Protein AF-A0A6G8MR99-F1 (afdb_monomer)

Mean predicted aligned error: 4.14 Å

Sequence (125 aa):
FADIGDIVRGRDLFRGNDKEKEQRKQLENKLKEIFANIYKDVTKKGAQNYYKGDKKNNYSKLREDWWYANRETVWKAITCHAGQSAQYFRHTCGTGKDRTETKNNCQCANTDVPTYFDYVPQFLR

pLDDT: mean 93.02, std 4.24, range [83.12, 98.38]

Structure (mmCIF, N/CA/C/O backbone):
data_AF-A0A6G8MR99-F1
#
_entry.id   AF-A0A6G8MR99-F1
#
loop_
_atom_site.group_PDB
_atom_site.id
_atom_site.type_symbol
_atom_site.label_atom_id
_atom_site.label_alt_id
_atom_site.label_comp_id
_atom_site.label_asym_id
_atom_site.label_entity_id
_atom_site.label_seq_id
_atom_site.pdbx_PDB_ins_code
_atom_site.Cartn_x
_atom_site.Cartn_y
_atom_site.Cartn_z
_atom_site.occupancy
_atom_site.B_iso_or_equiv
_atom_site.auth_seq_id
_atom_site.auth_comp_id
_atom_site.auth_asym_id
_atom_site.auth_atom_id
_atom_site.pdbx_PDB_model_num
ATOM 1 N N . PHE A 1 1 ? 8.413 3.088 -3.692 1.00 95.19 1 PHE A N 1
ATOM 2 C CA . PHE A 1 1 ? 7.189 2.256 -3.773 1.00 95.19 1 PHE A CA 1
ATOM 3 C C . PHE A 1 1 ? 7.014 1.396 -2.527 1.00 95.19 1 PHE A C 1
ATOM 5 O O . PHE A 1 1 ? 6.057 1.634 -1.808 1.00 95.19 1 PHE A O 1
ATOM 12 N N . ALA A 1 2 ? 7.936 0.471 -2.226 1.00 96.94 2 ALA A N 1
ATOM 13 C CA . ALA A 1 2 ? 7.820 -0.409 -1.057 1.00 96.94 2 ALA A CA 1
ATOM 14 C C . ALA A 1 2 ? 7.734 0.348 0.283 1.00 96.94 2 ALA A C 1
ATOM 16 O O . ALA A 1 2 ? 6.839 0.059 1.069 1.00 96.94 2 ALA A O 1
ATOM 17 N N . ASP A 1 3 ? 8.569 1.373 0.501 1.00 96.94 3 ASP A N 1
ATOM 18 C CA . ASP A 1 3 ? 8.505 2.183 1.733 1.00 96.94 3 ASP A CA 1
ATOM 19 C C . ASP A 1 3 ? 7.193 2.967 1.862 1.00 96.94 3 ASP A C 1
ATOM 21 O O . ASP A 1 3 ? 6.616 3.032 2.940 1.00 96.94 3 ASP A O 1
ATOM 25 N N . ILE A 1 4 ? 6.655 3.491 0.752 1.00 97.25 4 ILE A N 1
ATOM 26 C CA . ILE A 1 4 ? 5.320 4.117 0.741 1.00 97.25 4 ILE A CA 1
ATOM 27 C C . ILE A 1 4 ? 4.261 3.089 1.158 1.00 97.25 4 ILE A C 1
ATOM 29 O O . ILE A 1 4 ? 3.392 3.400 1.970 1.00 97.25 4 ILE A O 1
ATOM 33 N N . GLY A 1 5 ? 4.357 1.858 0.647 1.00 97.31 5 GLY A N 1
ATOM 34 C CA . GLY A 1 5 ? 3.484 0.759 1.050 1.00 97.31 5 GLY A CA 1
ATOM 35 C C . GLY A 1 5 ? 3.588 0.439 2.538 1.00 97.31 5 GLY A C 1
ATOM 36 O O . GLY A 1 5 ? 2.573 0.208 3.190 1.00 97.31 5 GLY A O 1
ATOM 37 N N . ASP A 1 6 ? 4.787 0.466 3.112 1.00 97.62 6 ASP A N 1
ATOM 38 C CA . ASP A 1 6 ? 4.973 0.267 4.550 1.00 97.62 6 ASP A CA 1
ATOM 39 C C . ASP A 1 6 ? 4.444 1.421 5.393 1.00 97.62 6 ASP A C 1
ATOM 41 O O . ASP A 1 6 ? 3.821 1.163 6.419 1.00 97.62 6 ASP A O 1
ATOM 45 N N . ILE A 1 7 ? 4.597 2.670 4.954 1.00 96.81 7 ILE A N 1
ATOM 46 C CA . ILE A 1 7 ? 4.002 3.832 5.627 1.00 96.81 7 ILE A CA 1
ATOM 47 C C . ILE A 1 7 ? 2.473 3.710 5.630 1.00 96.81 7 ILE A C 1
ATOM 49 O O . ILE A 1 7 ? 1.845 3.774 6.685 1.00 96.81 7 ILE A O 1
ATOM 53 N N . VAL A 1 8 ? 1.858 3.449 4.471 1.00 97.44 8 VAL A N 1
ATOM 54 C CA . VAL A 1 8 ? 0.397 3.282 4.355 1.00 97.44 8 VAL A CA 1
ATOM 55 C C . VAL A 1 8 ? -0.103 2.138 5.243 1.00 97.44 8 VAL A C 1
ATOM 57 O O . VAL A 1 8 ? -1.124 2.279 5.919 1.00 97.44 8 VAL A O 1
ATOM 60 N N . ARG A 1 9 ? 0.637 1.023 5.298 1.00 96.75 9 ARG A N 1
ATOM 61 C CA . ARG A 1 9 ? 0.297 -0.158 6.109 1.00 96.75 9 ARG A CA 1
ATOM 62 C C . ARG A 1 9 ? 0.683 -0.041 7.584 1.00 96.75 9 ARG A C 1
ATOM 64 O O . ARG A 1 9 ? 0.323 -0.917 8.364 1.00 96.75 9 ARG A O 1
ATOM 71 N N . GLY A 1 10 ? 1.371 1.025 7.992 1.00 94.81 10 GLY A N 1
ATOM 72 C CA . GLY A 1 10 ? 1.876 1.192 9.359 1.00 94.81 10 GLY A CA 1
ATOM 73 C C . GLY A 1 10 ? 2.987 0.200 9.739 1.00 94.81 10 GLY A C 1
ATOM 74 O O . GLY A 1 10 ? 3.140 -0.122 10.914 1.00 94.81 10 GLY A O 1
ATOM 75 N N . ARG A 1 11 ? 3.734 -0.311 8.752 1.00 94.38 11 ARG A N 1
ATOM 76 C CA . ARG A 1 11 ? 4.861 -1.252 8.901 1.00 94.38 11 ARG A CA 1
ATOM 77 C C . ARG A 1 11 ? 6.236 -0.584 8.812 1.00 94.38 11 ARG A C 1
ATOM 79 O O . ARG A 1 11 ? 7.242 -1.249 9.028 1.00 94.38 11 ARG A O 1
ATOM 86 N N . ASP A 1 12 ? 6.278 0.708 8.503 1.00 94.81 12 ASP A N 1
ATOM 87 C CA . ASP A 1 12 ? 7.524 1.459 8.382 1.00 94.81 12 ASP A CA 1
ATOM 88 C C . ASP A 1 12 ? 8.284 1.538 9.725 1.00 94.81 12 ASP A C 1
ATOM 90 O O . ASP A 1 12 ? 7.725 1.861 10.780 1.00 94.81 12 ASP A O 1
ATOM 94 N N . LEU A 1 13 ? 9.577 1.227 9.685 1.00 92.00 13 LEU A N 1
ATOM 95 C CA . LEU A 1 13 ? 10.491 1.142 10.823 1.00 92.00 13 LEU A CA 1
ATOM 96 C C . LEU A 1 13 ? 11.317 2.419 11.004 1.00 92.00 13 LEU A C 1
ATOM 98 O O . LEU A 1 13 ? 12.079 2.499 11.971 1.00 92.00 13 LEU A O 1
ATOM 102 N N . PHE A 1 14 ? 11.179 3.419 10.127 1.00 89.88 14 PHE A N 1
ATOM 103 C CA . PHE A 1 14 ? 11.955 4.649 10.222 1.00 89.88 14 PHE A CA 1
ATOM 104 C C . PHE A 1 14 ? 11.653 5.386 11.538 1.00 89.88 14 PHE A C 1
ATOM 106 O O . PHE A 1 14 ? 10.509 5.738 11.856 1.00 89.88 14 PHE A O 1
ATOM 113 N N . ARG A 1 15 ? 12.698 5.580 12.352 1.00 85.75 15 ARG A N 1
ATOM 114 C CA . ARG A 1 15 ? 12.605 6.252 13.660 1.00 85.75 15 ARG A CA 1
ATOM 115 C C . ARG A 1 15 ? 13.010 7.723 13.604 1.00 85.75 15 ARG A C 1
ATOM 117 O O . ARG A 1 15 ? 12.443 8.497 14.370 1.00 85.75 15 ARG A O 1
ATOM 124 N N . GLY A 1 16 ? 13.914 8.077 12.688 1.00 88.81 16 GLY A N 1
ATOM 125 C CA . GLY A 1 16 ? 14.393 9.441 12.472 1.00 88.81 16 GLY A CA 1
ATOM 126 C C . GLY A 1 16 ? 14.988 10.120 13.711 1.00 88.81 16 GLY A C 1
ATOM 127 O O . GLY A 1 16 ? 15.209 9.493 14.750 1.00 88.81 16 GLY A O 1
ATOM 128 N N . ASN A 1 17 ? 15.240 11.420 13.589 1.00 93.38 17 ASN A N 1
ATOM 129 C CA . ASN A 1 17 ? 15.496 12.329 14.708 1.00 93.38 17 ASN A CA 1
ATOM 130 C C . ASN A 1 17 ? 14.180 12.807 15.360 1.00 93.38 17 ASN A C 1
ATOM 132 O O . ASN A 1 17 ? 13.081 12.504 14.888 1.00 93.38 17 ASN A O 1
ATOM 136 N N . ASP A 1 18 ? 14.269 13.588 16.440 1.00 92.94 18 ASP A N 1
ATOM 137 C CA . ASP A 1 18 ? 13.085 14.036 17.189 1.00 92.94 18 ASP A CA 1
ATOM 138 C C . ASP A 1 18 ? 12.078 14.824 16.335 1.00 92.94 18 ASP A C 1
ATOM 140 O O . ASP A 1 18 ? 10.865 14.651 16.479 1.00 92.94 18 ASP A O 1
ATOM 144 N N . LYS A 1 19 ? 12.557 15.643 15.390 1.00 92.38 19 LYS A N 1
ATOM 145 C CA . LYS A 1 19 ? 11.693 16.415 14.485 1.00 92.38 19 LYS A CA 1
ATOM 146 C C . LYS A 1 19 ? 10.943 15.501 13.514 1.00 92.38 19 LYS A C 1
ATOM 148 O O . LYS A 1 19 ? 9.738 15.666 13.319 1.00 92.38 19 LYS A O 1
ATOM 153 N N . GLU A 1 20 ? 11.634 14.529 12.927 1.00 92.00 20 GLU A N 1
ATOM 154 C CA . GLU A 1 20 ? 11.042 13.542 12.017 1.00 92.00 20 GLU A CA 1
ATOM 155 C C . GLU A 1 20 ? 10.023 12.657 12.741 1.00 92.00 20 GLU A C 1
ATOM 157 O O . GLU A 1 20 ? 8.954 12.360 12.205 1.00 92.00 20 GLU A O 1
ATOM 162 N N . LYS A 1 21 ? 10.305 12.298 13.997 1.00 91.12 21 LYS A N 1
ATOM 163 C CA . LYS A 1 21 ? 9.393 11.525 14.841 1.00 91.12 21 LYS A CA 1
ATOM 164 C C . LYS A 1 21 ? 8.066 12.249 15.068 1.00 91.12 21 LYS A C 1
ATOM 166 O O . LYS A 1 21 ? 7.013 11.614 14.993 1.00 91.12 21 LYS A O 1
ATOM 171 N N . GLU A 1 22 ? 8.087 13.560 15.309 1.00 93.44 22 GLU A N 1
ATOM 172 C CA . GLU A 1 22 ? 6.852 14.340 15.454 1.00 93.44 22 GLU A CA 1
ATOM 173 C C . GLU A 1 22 ? 6.075 14.459 14.140 1.00 93.44 22 GLU A C 1
ATOM 175 O O . GLU A 1 22 ? 4.859 14.249 14.119 1.00 93.44 22 GLU A O 1
ATOM 180 N N . GLN A 1 23 ? 6.758 14.692 13.017 1.00 93.56 23 GLN A N 1
ATOM 181 C CA . GLN A 1 23 ? 6.116 14.694 11.696 1.00 93.56 23 GLN A CA 1
ATOM 182 C C . GLN A 1 23 ? 5.475 13.339 11.375 1.00 93.56 23 GLN A C 1
ATOM 184 O O . GLN A 1 23 ? 4.344 13.276 10.885 1.00 93.56 23 GLN A O 1
ATOM 189 N N . ARG A 1 24 ? 6.152 12.241 11.720 1.00 92.69 24 ARG A N 1
ATOM 190 C CA . ARG A 1 24 ? 5.631 10.888 11.535 1.00 92.69 24 ARG A CA 1
ATOM 191 C C . ARG A 1 24 ? 4.402 10.623 12.399 1.00 92.69 24 ARG A C 1
ATOM 193 O O . ARG A 1 24 ? 3.437 10.048 11.905 1.00 92.69 24 ARG A O 1
ATOM 200 N N . LYS A 1 25 ? 4.386 11.066 13.660 1.00 92.88 25 LYS A N 1
ATOM 201 C CA . LYS A 1 25 ? 3.184 10.968 14.508 1.00 92.88 25 LYS A CA 1
ATOM 202 C C . LYS A 1 25 ? 2.000 11.706 13.884 1.00 92.88 25 LYS A C 1
ATOM 204 O O . LYS A 1 25 ? 0.897 11.166 13.863 1.00 92.88 25 LYS A O 1
ATOM 209 N N . GLN A 1 26 ? 2.222 12.906 13.344 1.00 95.56 26 GLN A N 1
ATOM 210 C CA . GLN A 1 26 ? 1.174 13.661 12.649 1.00 95.56 26 GLN A CA 1
ATOM 211 C C . GLN A 1 26 ? 0.661 12.914 11.411 1.00 95.56 26 GLN A C 1
ATOM 213 O O . GLN A 1 26 ? -0.551 12.831 11.206 1.00 95.56 26 GLN A O 1
ATOM 218 N N . LEU A 1 27 ? 1.562 12.337 10.611 1.00 95.81 27 LEU A N 1
ATOM 219 C CA . LEU A 1 27 ? 1.205 11.521 9.450 1.00 95.81 27 LEU A CA 1
ATOM 220 C C . LEU A 1 27 ? 0.390 10.283 9.851 1.00 95.81 27 LEU A C 1
ATOM 222 O O . LEU A 1 27 ? -0.682 10.049 9.296 1.00 95.81 27 LEU A O 1
ATOM 226 N N . GLU A 1 28 ? 0.851 9.522 10.843 1.00 95.19 28 GLU A N 1
ATOM 227 C CA . GLU A 1 28 ? 0.152 8.326 11.323 1.00 95.19 28 GLU A CA 1
ATOM 228 C C . GLU A 1 28 ? -1.225 8.649 11.902 1.00 95.19 28 GLU A C 1
ATOM 230 O O . GLU A 1 28 ? -2.170 7.893 11.681 1.00 95.19 28 GLU A O 1
ATOM 235 N N . ASN A 1 29 ? -1.376 9.779 12.600 1.00 95.94 29 ASN A N 1
ATOM 236 C CA . ASN A 1 29 ? -2.675 10.226 13.102 1.00 95.94 29 ASN A CA 1
ATOM 237 C C . ASN A 1 29 ? -3.644 10.542 11.953 1.00 95.94 29 ASN A C 1
ATOM 239 O O . ASN A 1 29 ? -4.778 10.069 11.971 1.00 95.94 29 ASN A O 1
ATOM 243 N N . LYS A 1 30 ? -3.183 11.229 10.900 1.00 97.75 30 LYS A N 1
ATOM 244 C CA . LYS A 1 30 ? -4.000 11.477 9.699 1.00 97.75 30 LYS A CA 1
ATOM 245 C C . LYS A 1 30 ? -4.391 10.177 8.995 1.00 97.75 30 LYS A C 1
ATOM 247 O O . LYS A 1 30 ? -5.554 9.990 8.646 1.00 97.75 30 LYS A O 1
ATOM 252 N N . LEU A 1 31 ? -3.452 9.242 8.831 1.00 97.56 31 LEU A N 1
ATOM 253 C CA . LEU A 1 31 ? -3.749 7.925 8.256 1.00 97.56 31 LEU A CA 1
ATOM 254 C C . LEU A 1 31 ? -4.764 7.161 9.118 1.00 97.56 31 LEU A C 1
ATOM 256 O O . LEU A 1 31 ? -5.683 6.541 8.590 1.00 97.56 31 LEU A O 1
ATOM 260 N N . LYS A 1 32 ? -4.649 7.217 10.450 1.00 96.44 32 LYS A N 1
ATOM 261 C CA . LYS A 1 32 ? -5.623 6.616 11.375 1.00 96.44 32 LYS A CA 1
ATOM 262 C C . LYS A 1 32 ? -7.023 7.175 11.185 1.00 96.44 32 LYS A C 1
ATOM 264 O O . LYS A 1 32 ? -7.969 6.393 11.145 1.00 96.44 32 LYS A O 1
ATOM 269 N N . GLU A 1 33 ? -7.156 8.488 11.056 1.00 97.62 33 GLU A N 1
ATOM 270 C CA . GLU A 1 33 ? -8.444 9.146 10.822 1.00 97.62 33 GLU A CA 1
ATOM 271 C C . GLU A 1 33 ? -9.057 8.737 9.479 1.00 97.62 33 GLU A C 1
ATOM 273 O O . GLU A 1 33 ? -10.230 8.360 9.425 1.00 97.62 33 GLU A O 1
ATOM 278 N N . ILE A 1 34 ? -8.253 8.720 8.410 1.00 98.19 34 ILE A N 1
ATOM 279 C CA . ILE A 1 34 ? -8.687 8.280 7.077 1.00 98.19 34 ILE A CA 1
ATOM 280 C C . ILE A 1 34 ? -9.191 6.833 7.129 1.00 98.19 34 ILE A C 1
ATOM 282 O O . ILE A 1 34 ? -10.326 6.554 6.740 1.00 98.19 34 ILE A O 1
ATOM 286 N N . PHE A 1 35 ? -8.392 5.910 7.670 1.00 98.25 35 PHE A N 1
ATOM 287 C CA . PHE A 1 35 ? -8.771 4.498 7.742 1.00 98.25 35 PHE A CA 1
ATOM 288 C C . PHE A 1 35 ? -9.921 4.233 8.720 1.00 98.25 35 PHE A C 1
ATOM 290 O O . PHE A 1 35 ? -10.707 3.319 8.486 1.00 98.25 35 PHE A O 1
ATOM 297 N N . ALA A 1 36 ? -10.101 5.058 9.755 1.00 97.94 36 ALA A N 1
ATOM 298 C CA . ALA A 1 36 ? -11.284 5.000 10.610 1.00 97.94 36 ALA A CA 1
ATOM 299 C C . ALA A 1 36 ? -12.571 5.333 9.842 1.00 97.94 36 ALA A C 1
ATOM 301 O O . ALA A 1 36 ? -13.603 4.698 10.072 1.00 97.94 36 ALA A O 1
ATOM 302 N N . ASN A 1 37 ? -12.521 6.310 8.935 1.00 98.00 37 ASN A N 1
ATOM 303 C CA . ASN A 1 37 ? -13.659 6.664 8.090 1.00 98.00 37 ASN A CA 1
ATOM 304 C C . ASN A 1 37 ? -13.933 5.576 7.046 1.00 98.00 37 ASN A C 1
ATOM 306 O O . ASN A 1 37 ? -15.062 5.095 6.969 1.00 98.00 37 ASN A O 1
ATOM 310 N N . ILE A 1 38 ? -12.896 5.082 6.359 1.00 97.81 38 ILE A N 1
ATOM 311 C CA . ILE A 1 38 ? -13.028 3.960 5.414 1.00 97.81 38 ILE A CA 1
ATOM 312 C C . ILE A 1 38 ? -13.611 2.730 6.121 1.00 97.81 38 ILE A C 1
ATOM 314 O O . ILE A 1 38 ? -14.544 2.117 5.609 1.00 97.81 38 ILE A O 1
ATOM 318 N N . TYR A 1 39 ? -13.128 2.401 7.324 1.00 97.50 39 TYR A N 1
ATOM 319 C CA . TYR A 1 39 ? -13.652 1.299 8.132 1.00 97.50 39 TYR A CA 1
ATOM 320 C C . TYR A 1 39 ? -15.155 1.459 8.400 1.00 97.50 39 TYR A C 1
ATOM 322 O O . TYR A 1 39 ? -15.922 0.515 8.209 1.00 97.50 39 TYR A O 1
ATOM 330 N N . LYS A 1 40 ? -15.611 2.650 8.815 1.00 96.81 40 LYS A N 1
ATOM 331 C CA . LYS A 1 40 ? -17.047 2.914 9.024 1.00 96.81 40 LYS A CA 1
ATOM 332 C C . LYS A 1 40 ? -17.848 2.687 7.740 1.00 96.81 40 LYS A C 1
ATOM 334 O O . LYS A 1 40 ? -18.929 2.109 7.806 1.00 96.81 40 LYS A O 1
ATOM 339 N N . ASP A 1 41 ? -17.322 3.092 6.591 1.00 97.44 41 ASP A N 1
ATOM 340 C CA . ASP A 1 41 ? -18.031 2.970 5.318 1.00 97.44 41 ASP A CA 1
ATOM 341 C C . ASP A 1 41 ? -18.111 1.521 4.828 1.00 97.44 41 ASP A C 1
ATOM 343 O O . ASP A 1 41 ? -19.190 1.055 4.459 1.00 97.44 41 ASP A O 1
ATOM 347 N N . VAL A 1 42 ? -17.008 0.768 4.870 1.00 96.44 42 VAL A N 1
ATOM 348 C CA . VAL A 1 42 ? -17.007 -0.641 4.435 1.00 96.44 42 VAL A CA 1
ATOM 349 C C . VAL A 1 42 ? -17.791 -1.537 5.395 1.00 96.44 42 VAL A C 1
ATOM 351 O O . VAL A 1 42 ? -18.445 -2.484 4.960 1.00 96.44 42 VAL A O 1
ATOM 354 N N . THR A 1 43 ? -17.796 -1.230 6.696 1.00 94.69 43 THR A N 1
ATOM 355 C CA . THR A 1 43 ? -18.588 -1.995 7.674 1.00 94.69 43 THR A CA 1
ATOM 356 C C . THR A 1 43 ? -20.086 -1.755 7.518 1.00 94.69 43 THR A C 1
ATOM 358 O O . THR A 1 43 ? -20.842 -2.723 7.568 1.00 94.69 43 THR A O 1
ATOM 361 N N . LYS A 1 44 ? -20.519 -0.523 7.209 1.00 95.38 44 LYS A N 1
ATOM 362 C CA . LYS A 1 44 ? -21.910 -0.233 6.807 1.00 95.38 44 LYS A CA 1
ATOM 363 C C . LYS A 1 44 ? -22.339 -0.998 5.550 1.00 95.38 44 LYS A C 1
ATOM 365 O O . LYS A 1 44 ? -23.512 -1.318 5.412 1.00 95.38 44 LYS A O 1
ATOM 370 N N . LYS A 1 45 ? -21.398 -1.307 4.652 1.00 94.94 45 LYS A N 1
ATOM 371 C CA . LYS A 1 45 ? -21.625 -2.076 3.415 1.00 94.94 45 LYS A CA 1
ATOM 372 C C . LYS A 1 45 ? -21.512 -3.600 3.594 1.00 94.94 45 LYS A C 1
ATOM 374 O O . LYS A 1 45 ? -21.517 -4.321 2.604 1.00 94.9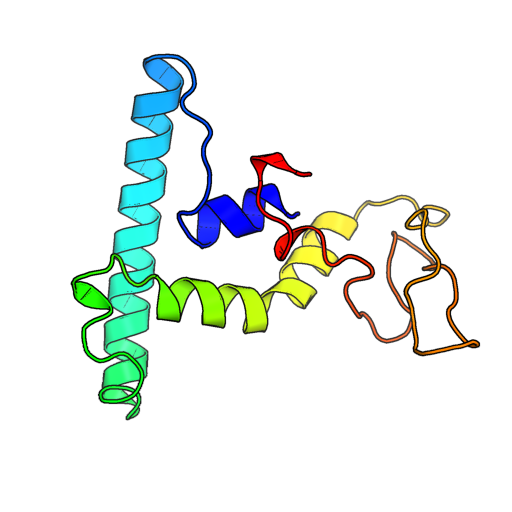4 45 LYS A O 1
ATOM 379 N N . GLY A 1 46 ? -21.404 -4.098 4.829 1.00 95.06 46 GLY A N 1
ATOM 380 C CA . GLY A 1 46 ? -21.435 -5.536 5.132 1.00 95.06 46 GLY A CA 1
ATOM 381 C C . GLY A 1 46 ? -20.084 -6.180 5.461 1.00 95.06 46 GLY A C 1
ATOM 382 O O . GLY A 1 46 ? -20.044 -7.353 5.820 1.00 95.06 46 GLY A O 1
ATOM 383 N N . ALA A 1 47 ? -18.971 -5.438 5.444 1.00 95.69 47 ALA A N 1
ATOM 384 C CA . ALA A 1 47 ? -17.645 -5.991 5.760 1.00 95.69 47 ALA A CA 1
ATOM 385 C C . ALA A 1 47 ? -17.351 -6.114 7.275 1.00 95.69 47 ALA A C 1
ATOM 387 O O . ALA A 1 47 ? -16.206 -6.332 7.676 1.00 95.69 47 ALA A O 1
ATOM 388 N N . GLN A 1 48 ? -18.362 -5.971 8.143 1.00 93.06 48 GLN A N 1
ATOM 389 C CA . GLN A 1 48 ? -18.192 -5.934 9.603 1.00 93.06 48 GLN A CA 1
ATOM 390 C C . GLN A 1 48 ? -17.521 -7.190 10.170 1.00 93.06 48 GLN A C 1
ATOM 392 O O . GLN A 1 48 ? -16.624 -7.078 11.004 1.00 93.06 48 GLN A O 1
ATOM 397 N N . ASN A 1 49 ? -17.923 -8.376 9.707 1.00 96.12 49 ASN A N 1
ATOM 398 C CA . ASN A 1 49 ? -17.315 -9.631 10.154 1.00 96.12 49 ASN A CA 1
ATOM 399 C C . ASN A 1 49 ? -15.881 -9.781 9.638 1.00 96.12 49 ASN A C 1
ATOM 401 O O . ASN A 1 49 ? -15.008 -10.242 10.369 1.00 96.12 49 ASN A O 1
ATOM 405 N N . TYR A 1 50 ? -15.626 -9.346 8.403 1.00 96.31 50 TYR A N 1
ATOM 406 C CA . TYR A 1 50 ? -14.321 -9.477 7.766 1.00 96.31 50 TYR A CA 1
ATOM 407 C C . TYR A 1 50 ? -13.251 -8.583 8.419 1.00 96.31 50 TYR A C 1
ATOM 409 O O . TYR A 1 50 ? -12.107 -9.019 8.565 1.00 96.31 50 TYR A O 1
ATOM 417 N N . TYR A 1 51 ? -13.629 -7.384 8.883 1.00 96.62 51 TYR A N 1
ATOM 418 C CA . TYR A 1 51 ? -12.754 -6.458 9.620 1.00 96.62 51 TYR A CA 1
ATOM 419 C C . TYR A 1 51 ? -12.990 -6.463 11.141 1.00 96.62 51 TYR A C 1
ATOM 421 O O . TYR A 1 51 ? -12.630 -5.516 11.849 1.00 96.62 51 TYR A O 1
ATOM 429 N N . LYS A 1 52 ? -13.593 -7.523 11.689 1.00 94.19 52 LYS A N 1
ATOM 430 C CA . LYS A 1 52 ? -13.860 -7.622 13.128 1.00 94.19 52 LYS A CA 1
ATOM 431 C C . LYS A 1 52 ? -12.554 -7.521 13.924 1.00 94.19 52 LYS A C 1
ATOM 433 O O . LYS A 1 52 ? -11.630 -8.298 13.729 1.00 94.19 52 LYS A O 1
ATOM 438 N N . GLY A 1 53 ? -12.499 -6.568 14.855 1.00 92.25 53 GLY A N 1
ATOM 439 C CA . GLY A 1 53 ? -11.324 -6.332 15.703 1.00 92.25 53 GLY A CA 1
ATOM 440 C C . GLY A 1 53 ? -10.257 -5.424 15.087 1.00 92.25 53 GLY A C 1
ATOM 441 O O . GLY A 1 53 ? -9.406 -4.931 15.823 1.00 92.25 53 GLY A O 1
ATOM 442 N N . ASP A 1 54 ? -10.350 -5.096 13.796 1.00 93.25 54 ASP A N 1
ATOM 443 C CA . ASP A 1 54 ? -9.324 -4.317 13.094 1.00 93.25 54 ASP A CA 1
ATOM 444 C C . ASP A 1 54 ? -9.198 -2.884 13.646 1.00 93.25 54 ASP A C 1
ATOM 446 O O . ASP A 1 54 ? -8.103 -2.337 13.746 1.00 93.25 54 ASP A O 1
ATOM 450 N N . LYS A 1 55 ? -10.296 -2.316 14.171 1.00 91.81 55 LYS A N 1
ATOM 451 C CA . LYS A 1 55 ? -10.287 -1.034 14.903 1.00 91.81 55 LYS A CA 1
ATOM 452 C C . LYS A 1 55 ? -9.311 -1.017 16.090 1.00 91.81 55 LYS A C 1
ATOM 454 O O . LYS A 1 55 ? -8.740 0.028 16.385 1.00 91.81 55 LYS A O 1
ATOM 459 N N . LYS A 1 56 ? -9.122 -2.150 16.783 1.00 92.44 56 LYS A N 1
ATOM 460 C CA . LYS A 1 56 ? -8.160 -2.266 17.897 1.00 92.44 56 LYS A CA 1
ATOM 461 C C . LYS A 1 56 ? -6.726 -2.439 17.399 1.00 92.44 56 LYS A C 1
ATOM 463 O O . LYS A 1 56 ? -5.803 -2.066 18.111 1.00 92.44 56 LYS A O 1
ATOM 468 N N . ASN A 1 57 ? -6.550 -2.957 16.184 1.00 91.50 57 ASN A N 1
ATOM 469 C CA . ASN A 1 57 ? -5.249 -3.203 15.570 1.00 91.50 57 ASN A CA 1
ATOM 470 C C . ASN A 1 57 ? -4.875 -2.136 14.534 1.00 91.50 57 ASN A C 1
ATOM 472 O O . ASN A 1 57 ? -4.308 -2.438 13.488 1.00 91.50 57 ASN A O 1
ATOM 476 N N . ASN A 1 58 ? -5.239 -0.879 14.796 1.00 92.81 58 ASN A N 1
ATOM 477 C CA . ASN A 1 58 ? -4.897 0.248 13.930 1.00 92.81 58 ASN A CA 1
ATOM 478 C C . ASN A 1 58 ? -5.326 0.087 12.452 1.00 92.81 58 ASN A C 1
ATOM 480 O O . ASN A 1 58 ? -4.676 0.612 11.549 1.00 92.81 58 ASN A O 1
ATOM 484 N N . TYR A 1 59 ? -6.411 -0.646 12.200 1.00 97.19 59 TYR A N 1
ATOM 485 C CA . TYR A 1 59 ? -6.903 -0.959 10.857 1.00 97.19 59 TYR A CA 1
ATOM 486 C C . TYR A 1 59 ? -5.884 -1.708 9.983 1.00 97.19 59 TYR A C 1
ATOM 488 O O . TYR A 1 59 ? -5.901 -1.568 8.766 1.00 97.19 59 TYR A O 1
ATOM 496 N N . SER A 1 60 ? -4.960 -2.457 10.594 1.00 95.94 60 SER A N 1
ATOM 497 C CA . SER A 1 60 ? -3.897 -3.208 9.912 1.00 95.94 60 SER A CA 1
ATOM 498 C C . SER A 1 60 ? -4.384 -4.008 8.699 1.00 95.94 60 SER A C 1
ATOM 500 O O . SER A 1 60 ? -3.816 -3.877 7.617 1.00 95.94 60 SER A O 1
ATOM 502 N N . LYS A 1 61 ? -5.473 -4.774 8.847 1.00 97.25 61 LYS A N 1
ATOM 503 C CA . LYS A 1 61 ? -5.998 -5.634 7.788 1.00 97.25 61 LYS A CA 1
ATOM 504 C C . LYS A 1 61 ? -6.597 -4.791 6.666 1.00 97.25 61 LYS A C 1
ATOM 506 O O . LYS A 1 61 ? -6.279 -4.999 5.502 1.00 97.25 61 LYS A O 1
ATOM 511 N N . LEU A 1 62 ? -7.402 -3.788 7.014 1.00 98.00 62 LEU A N 1
ATOM 512 C CA . LEU A 1 62 ? -7.960 -2.845 6.049 1.00 98.00 62 LEU A CA 1
ATOM 513 C C . LEU A 1 62 ? -6.872 -2.065 5.297 1.00 98.00 62 LEU A C 1
ATOM 515 O O . LEU A 1 62 ? -7.009 -1.834 4.099 1.00 98.00 62 LEU A O 1
ATOM 519 N N . ARG A 1 63 ? -5.789 -1.664 5.971 1.00 98.38 63 ARG A N 1
ATOM 520 C CA . ARG A 1 63 ? -4.650 -0.974 5.349 1.00 98.38 63 ARG A CA 1
ATOM 521 C C . ARG A 1 63 ? -3.908 -1.878 4.361 1.00 98.38 63 ARG A C 1
ATOM 523 O O . ARG A 1 63 ? -3.506 -1.409 3.297 1.00 98.38 63 ARG A O 1
ATOM 530 N N . GLU A 1 64 ? -3.735 -3.156 4.692 1.00 97.81 64 GLU A N 1
ATOM 531 C CA . GLU A 1 64 ? -3.136 -4.155 3.798 1.00 97.81 64 GLU A CA 1
ATOM 532 C C . GLU A 1 64 ? -3.989 -4.403 2.554 1.00 97.81 64 GLU A C 1
ATOM 534 O O . GLU A 1 64 ? -3.466 -4.331 1.440 1.00 97.81 64 GLU A O 1
ATOM 539 N N . ASP A 1 65 ? -5.294 -4.601 2.731 1.00 98.00 65 ASP A N 1
ATOM 540 C CA . ASP A 1 65 ? -6.231 -4.790 1.621 1.00 98.00 65 ASP A CA 1
ATOM 541 C C . ASP A 1 65 ? -6.312 -3.544 0.735 1.00 98.00 65 ASP A C 1
ATOM 543 O O . ASP A 1 65 ? -6.327 -3.643 -0.492 1.00 98.00 65 ASP A O 1
ATOM 547 N N . TRP A 1 66 ? -6.320 -2.355 1.345 1.00 98.25 66 TRP A N 1
ATOM 548 C CA . TRP A 1 66 ? -6.312 -1.097 0.606 1.00 98.25 66 TRP A CA 1
ATOM 549 C C . TRP A 1 66 ? -5.044 -0.962 -0.234 1.00 98.25 66 TRP A C 1
ATOM 551 O O . TRP A 1 66 ? -5.130 -0.589 -1.402 1.00 98.25 66 TRP A O 1
ATOM 561 N N . TRP A 1 67 ? -3.873 -1.298 0.318 1.00 98.19 67 TRP A N 1
ATOM 562 C CA . TRP A 1 67 ? -2.638 -1.300 -0.461 1.00 98.19 67 TRP A CA 1
ATOM 563 C C . TRP A 1 67 ? -2.720 -2.297 -1.617 1.00 98.19 67 TRP A C 1
ATOM 565 O O . TRP A 1 67 ? -2.470 -1.913 -2.754 1.00 98.19 67 TRP A O 1
ATOM 575 N N . TYR A 1 68 ? -3.138 -3.540 -1.358 1.00 97.31 68 TYR A N 1
ATOM 576 C CA . TYR A 1 68 ? -3.300 -4.560 -2.397 1.00 97.31 68 TYR A CA 1
ATOM 577 C C . TYR A 1 68 ? -4.212 -4.086 -3.539 1.00 97.31 68 TYR A C 1
ATOM 579 O O . TYR A 1 68 ? -3.836 -4.205 -4.700 1.00 97.31 68 TYR A O 1
ATOM 587 N N . ALA A 1 69 ? -5.350 -3.466 -3.214 1.00 97.12 69 ALA A N 1
ATOM 588 C CA . ALA A 1 69 ? -6.310 -2.980 -4.202 1.00 97.12 69 ALA A CA 1
ATOM 589 C C . ALA A 1 69 ? -5.835 -1.748 -4.998 1.00 97.12 69 ALA A C 1
ATOM 591 O O . ALA A 1 69 ? -6.336 -1.505 -6.091 1.00 97.12 69 ALA A O 1
ATOM 592 N N . ASN A 1 70 ? -4.903 -0.947 -4.465 1.00 97.19 70 ASN A N 1
ATOM 593 C CA . ASN A 1 70 ? -4.517 0.343 -5.059 1.00 97.19 70 ASN A CA 1
ATOM 594 C C . ASN A 1 70 ? -3.053 0.413 -5.522 1.00 97.19 70 ASN A C 1
ATOM 596 O O . ASN A 1 70 ? -2.651 1.409 -6.129 1.00 97.19 70 ASN A O 1
ATOM 600 N N . ARG A 1 71 ? -2.237 -0.612 -5.251 1.00 96.50 71 ARG A N 1
ATOM 601 C CA . ARG A 1 71 ? -0.792 -0.603 -5.532 1.00 96.50 71 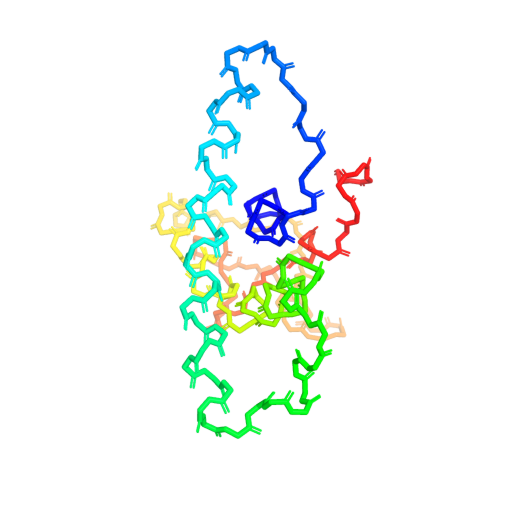ARG A CA 1
ATOM 602 C C . ARG A 1 71 ? -0.454 -0.380 -7.006 1.00 96.50 71 ARG A C 1
ATOM 604 O O . ARG A 1 71 ? 0.540 0.278 -7.293 1.00 96.50 71 ARG A O 1
ATOM 611 N N . GLU A 1 72 ? -1.285 -0.863 -7.928 1.00 94.69 72 GLU A N 1
ATOM 612 C CA . GLU A 1 72 ? -1.133 -0.634 -9.373 1.00 94.69 72 GLU A CA 1
ATOM 613 C C . GLU A 1 72 ? -1.283 0.847 -9.725 1.00 94.69 72 GLU A C 1
ATOM 615 O O . GLU A 1 72 ? -0.408 1.437 -10.360 1.00 94.69 72 GLU A O 1
ATOM 620 N N . THR A 1 73 ? -2.338 1.491 -9.222 1.00 95.44 73 THR A N 1
ATOM 621 C CA . THR A 1 73 ? -2.566 2.930 -9.400 1.00 95.44 73 THR A CA 1
ATOM 622 C C . THR A 1 73 ? -1.436 3.755 -8.785 1.00 95.44 73 THR A C 1
ATOM 624 O O . THR A 1 73 ? -0.954 4.709 -9.396 1.00 95.44 73 THR A O 1
ATOM 627 N N . VAL A 1 74 ? -0.959 3.367 -7.598 1.00 96.19 74 VAL A N 1
ATOM 628 C CA . VAL A 1 74 ? 0.184 4.020 -6.942 1.00 96.19 74 VAL A CA 1
ATOM 629 C C . VAL A 1 74 ? 1.463 3.852 -7.767 1.00 96.19 74 VAL A C 1
ATOM 631 O O . VAL A 1 74 ? 2.204 4.819 -7.942 1.00 96.19 74 VAL A O 1
ATOM 634 N N . TRP A 1 75 ? 1.726 2.661 -8.312 1.00 95.06 75 TRP A N 1
ATOM 635 C CA . TRP A 1 75 ? 2.874 2.422 -9.188 1.00 95.06 75 TRP A CA 1
ATOM 636 C C . TRP A 1 75 ? 2.816 3.287 -10.445 1.00 95.06 75 TRP A C 1
ATOM 638 O O . TRP A 1 75 ? 3.804 3.943 -10.782 1.00 95.06 75 TRP A O 1
ATOM 648 N N . LYS A 1 76 ? 1.649 3.353 -11.097 1.00 92.62 76 LYS A N 1
ATOM 649 C CA . LYS A 1 76 ? 1.417 4.201 -12.271 1.00 92.62 76 LYS A CA 1
ATOM 650 C C . LYS A 1 76 ? 1.697 5.675 -11.970 1.00 92.62 76 LYS A C 1
ATOM 652 O O . LYS A 1 76 ? 2.334 6.348 -12.774 1.00 92.62 76 LYS A O 1
ATOM 657 N N . ALA A 1 77 ? 1.280 6.167 -10.802 1.00 94.38 77 ALA A N 1
ATOM 658 C CA . ALA A 1 77 ? 1.565 7.535 -10.373 1.00 94.38 77 ALA A CA 1
ATOM 659 C C . ALA A 1 77 ? 3.068 7.772 -10.136 1.00 94.38 77 ALA A C 1
ATOM 661 O O . ALA A 1 77 ? 3.623 8.745 -10.641 1.00 94.38 77 ALA A O 1
ATOM 662 N N . ILE A 1 78 ? 3.748 6.864 -9.426 1.00 93.56 78 ILE A N 1
ATOM 663 C CA . ILE A 1 78 ? 5.196 6.957 -9.149 1.00 93.56 78 ILE A CA 1
ATOM 664 C C . ILE A 1 78 ? 6.016 6.948 -10.442 1.00 93.56 78 ILE A C 1
ATOM 666 O O . ILE A 1 78 ? 7.028 7.635 -10.549 1.00 93.56 78 ILE A O 1
ATOM 670 N N . THR A 1 79 ? 5.579 6.167 -11.423 1.00 92.62 79 THR A N 1
ATOM 671 C CA . THR A 1 79 ? 6.276 6.004 -12.697 1.00 92.62 79 THR A CA 1
ATOM 672 C C . THR A 1 79 ? 5.843 6.996 -13.770 1.00 92.62 79 THR A C 1
ATOM 674 O O . THR A 1 79 ? 6.413 6.978 -14.850 1.00 92.62 79 THR A O 1
ATOM 677 N N . CYS A 1 80 ? 4.917 7.918 -13.492 1.00 91.19 80 CYS A N 1
ATOM 678 C CA . CYS A 1 80 ? 4.406 8.889 -14.471 1.00 91.19 80 CYS A CA 1
ATOM 679 C C . CYS A 1 80 ? 5.512 9.672 -15.214 1.00 91.19 80 CYS A C 1
ATOM 681 O O . CYS A 1 80 ? 5.340 10.039 -16.374 1.00 91.19 80 CYS A O 1
ATOM 683 N N . HIS A 1 81 ? 6.663 9.879 -14.566 1.00 89.62 81 HIS A N 1
ATOM 684 C CA . HIS A 1 81 ? 7.838 10.545 -15.138 1.00 89.62 81 HIS A CA 1
ATOM 685 C C . HIS A 1 81 ? 9.108 9.681 -15.114 1.00 89.62 81 HIS A C 1
ATOM 687 O O . HIS A 1 81 ? 10.213 10.204 -15.256 1.00 89.62 81 HIS A O 1
ATOM 693 N N . ALA A 1 82 ? 8.981 8.362 -14.929 1.00 86.12 82 ALA A N 1
ATOM 694 C CA . ALA A 1 82 ? 10.092 7.462 -15.220 1.00 86.12 82 ALA A CA 1
ATOM 695 C C . ALA A 1 82 ? 10.377 7.579 -16.723 1.00 86.12 82 ALA A C 1
ATOM 697 O O . ALA A 1 82 ? 9.436 7.566 -17.502 1.00 86.12 82 ALA A O 1
ATOM 698 N N . GLY A 1 83 ? 11.630 7.784 -17.136 1.00 86.19 83 GLY A N 1
ATOM 699 C CA . GLY A 1 83 ? 11.950 8.069 -18.540 1.00 86.19 83 GLY A CA 1
ATOM 700 C C . GLY A 1 83 ? 11.334 7.058 -19.519 1.00 86.19 83 GLY A C 1
ATOM 701 O O . GLY A 1 83 ? 11.150 5.889 -19.186 1.00 86.19 83 GLY A O 1
ATOM 702 N N . GLN A 1 84 ? 11.052 7.487 -20.751 1.00 84.12 84 GLN A N 1
ATOM 703 C CA . GLN A 1 84 ? 10.395 6.630 -21.751 1.00 84.12 84 GLN A CA 1
ATOM 704 C C . GLN A 1 84 ? 11.208 5.375 -22.105 1.00 84.12 84 GLN A C 1
ATOM 706 O O . GLN A 1 84 ? 10.644 4.378 -22.522 1.00 84.12 84 GLN A O 1
ATOM 711 N N . SER A 1 85 ? 12.523 5.383 -21.905 1.00 86.00 85 SER A N 1
ATOM 712 C CA . SER A 1 85 ? 13.380 4.202 -22.061 1.00 86.00 85 SER A CA 1
ATOM 713 C C . SER A 1 85 ? 13.682 3.487 -20.740 1.00 86.00 85 SER A C 1
ATOM 715 O O . SER A 1 85 ? 14.446 2.528 -20.727 1.00 86.00 85 SER A O 1
ATOM 717 N N . ALA A 1 86 ? 13.133 3.956 -19.615 1.00 89.00 86 ALA A N 1
ATOM 718 C CA . ALA A 1 86 ? 13.399 3.384 -18.307 1.00 89.00 86 ALA A CA 1
ATOM 719 C C . ALA A 1 86 ? 12.683 2.043 -18.151 1.00 89.00 86 ALA A C 1
ATOM 721 O O . ALA A 1 86 ? 11.485 1.907 -18.429 1.00 89.00 86 ALA A O 1
ATOM 722 N N . GLN A 1 87 ? 13.437 1.066 -17.660 1.00 91.88 87 GLN A N 1
ATOM 723 C CA . GLN A 1 87 ? 12.977 -0.291 -17.435 1.00 91.88 87 GLN A CA 1
ATOM 724 C C . GLN A 1 87 ? 13.255 -0.698 -15.989 1.00 91.88 87 GLN A C 1
ATOM 726 O O . GLN A 1 87 ? 14.255 -0.308 -15.383 1.00 91.88 87 GLN A O 1
ATOM 731 N N . TYR A 1 88 ? 12.374 -1.518 -15.427 1.00 91.12 88 TYR A N 1
ATOM 732 C CA . TYR A 1 88 ? 12.656 -2.258 -14.218 1.00 91.12 88 TYR A CA 1
ATOM 733 C C . TYR A 1 88 ? 13.696 -3.338 -14.525 1.00 91.12 88 TYR A C 1
ATOM 735 O O . TYR A 1 88 ? 13.540 -4.126 -15.451 1.00 91.12 88 TYR A O 1
ATOM 743 N N . PHE A 1 89 ? 14.749 -3.386 -13.715 1.00 87.25 89 PHE A N 1
ATOM 744 C CA . PHE A 1 89 ? 15.950 -4.192 -13.955 1.00 87.25 89 PHE A CA 1
ATOM 745 C C . PHE A 1 89 ? 15.735 -5.718 -13.970 1.00 87.25 89 PHE A C 1
ATOM 747 O O . PHE A 1 89 ? 16.652 -6.461 -14.309 1.00 87.25 89 PHE A O 1
ATOM 754 N N . ARG A 1 90 ? 14.558 -6.213 -13.565 1.00 87.31 90 ARG A N 1
ATOM 755 C CA . ARG A 1 90 ? 14.203 -7.639 -13.615 1.00 87.31 90 ARG A CA 1
ATOM 756 C C . ARG A 1 90 ? 13.131 -7.869 -14.671 1.00 87.31 90 ARG A C 1
ATOM 758 O O . ARG A 1 90 ? 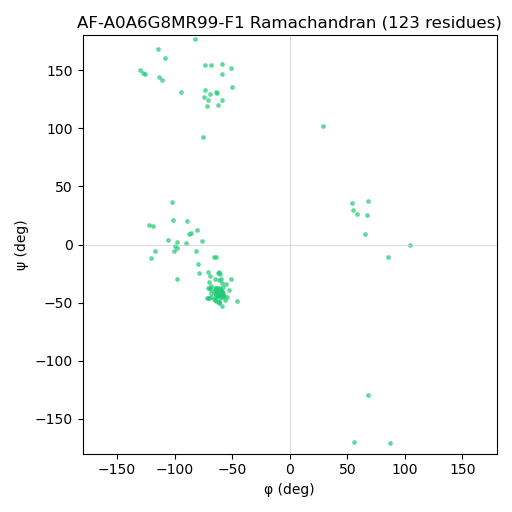12.173 -7.108 -14.754 1.00 87.31 90 ARG A O 1
ATOM 765 N N . HIS A 1 91 ? 13.237 -8.985 -15.387 1.00 89.88 91 HIS A N 1
ATOM 766 C CA . HIS A 1 91 ? 12.191 -9.443 -16.297 1.00 89.88 91 HIS A CA 1
ATOM 767 C C . HIS A 1 91 ? 11.047 -10.032 -15.474 1.00 89.88 91 HIS A C 1
ATOM 769 O O . HIS A 1 91 ? 11.095 -11.188 -15.044 1.00 89.88 91 HIS A O 1
ATOM 775 N N . THR A 1 92 ? 10.062 -9.201 -15.155 1.00 88.12 92 THR A N 1
ATOM 776 C CA . THR A 1 92 ? 8.983 -9.554 -14.227 1.00 88.12 92 THR A CA 1
ATOM 777 C C . THR A 1 92 ? 7.599 -9.489 -14.835 1.00 88.12 92 THR A C 1
ATOM 779 O O . THR A 1 92 ? 6.685 -10.030 -14.219 1.00 88.12 92 THR A O 1
ATOM 782 N N . CYS A 1 93 ? 7.452 -8.914 -16.027 1.00 89.25 93 CYS A N 1
ATOM 783 C CA . CYS A 1 93 ? 6.181 -8.860 -16.733 1.00 89.25 93 CYS A CA 1
ATOM 784 C C . CYS A 1 93 ? 5.851 -10.235 -17.322 1.00 89.25 93 CYS A C 1
ATOM 786 O O . CYS A 1 93 ? 6.674 -10.795 -18.039 1.00 89.25 93 CYS A O 1
ATOM 788 N N . GLY A 1 94 ? 4.667 -10.778 -17.033 1.00 85.56 94 GLY A N 1
ATOM 789 C CA . GLY A 1 94 ? 4.266 -12.125 -17.457 1.00 85.56 94 GLY A CA 1
ATOM 790 C C . GLY A 1 94 ? 4.698 -13.240 -16.493 1.00 85.56 94 GLY A C 1
ATOM 791 O O . GLY A 1 94 ? 5.162 -12.994 -15.378 1.00 85.56 94 GLY A O 1
ATOM 792 N N . THR A 1 95 ? 4.527 -14.496 -16.913 1.00 83.19 95 THR A N 1
ATOM 793 C CA . THR A 1 95 ? 4.692 -15.683 -16.055 1.00 83.19 95 THR A CA 1
ATOM 794 C C . THR A 1 95 ? 5.642 -16.715 -16.656 1.00 83.19 95 THR A C 1
ATOM 796 O O . THR A 1 95 ? 5.680 -16.911 -17.866 1.00 83.19 95 THR A O 1
ATOM 799 N N . GLY A 1 96 ? 6.372 -17.443 -15.806 1.00 83.44 96 GLY A N 1
ATOM 800 C CA . GLY A 1 96 ? 7.184 -18.583 -16.241 1.00 83.44 96 GLY A CA 1
ATOM 801 C C . GLY A 1 96 ? 8.376 -18.188 -17.119 1.00 83.44 96 GLY A C 1
ATOM 802 O O . GLY A 1 96 ? 9.176 -17.340 -16.728 1.00 83.44 96 GLY A O 1
ATOM 803 N N . LYS A 1 97 ? 8.522 -18.848 -18.273 1.00 84.94 97 LYS A N 1
ATOM 804 C CA . LYS A 1 97 ? 9.620 -18.602 -19.226 1.00 84.94 97 LYS A CA 1
ATOM 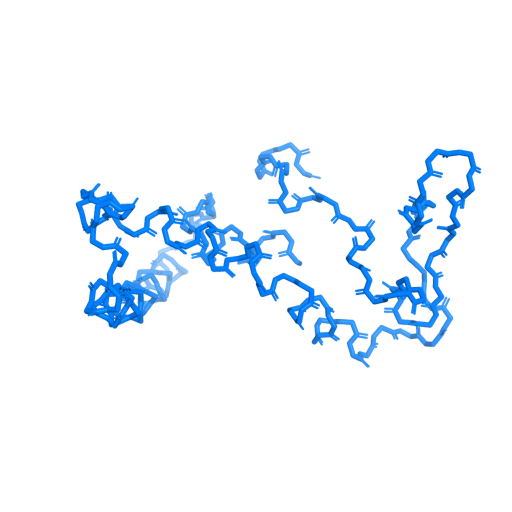805 C C . LYS A 1 97 ? 9.384 -17.372 -20.108 1.00 84.94 97 LYS A C 1
ATOM 807 O O . LYS A 1 97 ? 10.348 -16.836 -20.639 1.00 84.94 97 LYS A O 1
ATOM 812 N N . ASP A 1 98 ? 8.148 -16.889 -20.188 1.00 85.31 98 ASP A N 1
ATOM 813 C CA . ASP A 1 98 ? 7.748 -15.775 -21.057 1.00 85.31 98 ASP A CA 1
ATOM 814 C C . ASP A 1 98 ? 7.889 -14.410 -20.367 1.00 85.31 98 ASP A C 1
ATOM 816 O O . ASP A 1 98 ? 7.240 -13.434 -20.745 1.00 85.31 98 ASP A O 1
ATOM 820 N N . ARG A 1 99 ? 8.707 -14.329 -19.309 1.00 88.62 99 ARG A N 1
ATOM 821 C CA . ARG A 1 99 ? 8.887 -13.086 -18.562 1.00 88.62 99 ARG A CA 1
ATOM 822 C C . ARG A 1 99 ? 9.681 -12.080 -19.380 1.00 88.62 99 ARG A C 1
ATOM 824 O O . ARG A 1 99 ? 10.820 -12.344 -19.763 1.00 88.62 99 ARG A O 1
ATOM 831 N N . THR A 1 100 ? 9.109 -10.900 -19.570 1.00 89.06 100 THR A N 1
ATOM 832 C CA . THR A 1 100 ? 9.746 -9.801 -20.295 1.00 89.06 100 THR A CA 1
ATOM 833 C C . THR A 1 100 ? 10.163 -8.680 -19.353 1.00 89.06 100 THR A C 1
ATOM 835 O O . THR A 1 100 ? 9.666 -8.540 -18.230 1.00 89.06 100 THR A O 1
ATOM 838 N N . GLU A 1 101 ? 11.078 -7.849 -19.834 1.00 89.31 101 GLU A N 1
ATOM 839 C CA . GLU A 1 101 ? 11.320 -6.522 -19.279 1.00 89.31 101 GLU A CA 1
ATOM 840 C C . GLU A 1 101 ? 10.051 -5.657 -19.329 1.00 89.31 101 GLU A C 1
ATOM 842 O O . GLU A 1 101 ? 9.155 -5.854 -20.161 1.00 89.31 101 GLU A O 1
ATOM 847 N N . THR A 1 102 ? 9.982 -4.674 -18.435 1.00 90.88 102 THR A N 1
ATOM 848 C CA . THR A 1 102 ? 9.030 -3.570 -18.579 1.00 90.88 102 THR A CA 1
ATOM 849 C C . THR A 1 102 ? 9.415 -2.707 -19.770 1.00 90.88 102 THR A C 1
ATOM 851 O O . THR A 1 102 ? 10.599 -2.574 -20.078 1.00 90.88 102 THR A O 1
ATOM 854 N N . LYS A 1 103 ? 8.443 -2.017 -20.352 1.00 83.69 103 LYS A N 1
ATOM 855 C CA . LYS A 1 103 ? 8.688 -0.960 -21.338 1.00 83.69 103 LYS A CA 1
ATOM 856 C C . LYS A 1 103 ? 8.232 0.374 -20.758 1.00 83.69 103 LYS A C 1
ATOM 858 O O . LYS A 1 103 ? 7.584 0.376 -19.718 1.00 83.69 103 LYS A O 1
ATOM 863 N N . ASN A 1 104 ? 8.599 1.472 -21.419 1.00 83.69 104 ASN A N 1
ATOM 864 C CA . ASN A 1 104 ? 8.106 2.835 -21.210 1.00 83.69 104 ASN A CA 1
ATOM 865 C C . ASN A 1 104 ? 7.651 3.157 -19.786 1.00 83.69 104 ASN A C 1
ATOM 867 O O . ASN A 1 104 ? 6.526 2.846 -19.396 1.00 83.69 104 ASN A O 1
ATOM 871 N N . ASN A 1 105 ? 8.504 3.862 -19.047 1.00 88.12 105 ASN A N 1
ATOM 872 C CA . ASN A 1 105 ? 8.215 4.296 -17.690 1.00 88.12 105 ASN A CA 1
ATOM 873 C C . ASN A 1 105 ? 8.140 3.121 -16.694 1.00 88.12 105 ASN A C 1
ATOM 875 O O . ASN A 1 105 ? 7.315 3.128 -15.787 1.00 88.12 105 ASN A O 1
ATOM 879 N N . CYS A 1 106 ? 8.988 2.097 -16.830 1.00 90.69 106 CYS A N 1
ATOM 880 C CA . CYS A 1 106 ? 9.025 0.954 -15.905 1.00 90.69 106 CYS A CA 1
ATOM 881 C C . CYS A 1 106 ? 7.659 0.251 -15.715 1.00 90.69 106 CYS A C 1
ATOM 883 O O . CYS A 1 106 ? 7.339 -0.188 -14.605 1.00 90.69 106 CYS A O 1
ATOM 885 N N . GLN A 1 107 ? 6.834 0.155 -16.764 1.00 89.19 107 GLN A N 1
ATOM 886 C CA . GLN A 1 107 ? 5.515 -0.483 -16.709 1.00 89.19 107 GLN A CA 1
ATOM 887 C C . GLN A 1 107 ? 5.463 -1.757 -17.556 1.00 89.19 107 GLN A C 1
ATOM 889 O O . GLN A 1 107 ? 6.071 -1.867 -18.625 1.00 89.19 107 GLN A O 1
ATOM 894 N N . CYS A 1 108 ? 4.723 -2.753 -17.074 1.00 88.31 108 CYS A N 1
ATOM 895 C CA . CYS A 1 108 ? 4.338 -3.881 -17.910 1.00 88.31 108 CYS A CA 1
ATOM 896 C C . CYS A 1 108 ? 3.256 -3.446 -18.908 1.00 88.31 108 CYS A C 1
ATOM 898 O O . CYS A 1 108 ? 2.505 -2.506 -18.651 1.00 88.31 108 CYS A O 1
ATOM 900 N N . ALA A 1 109 ? 3.154 -4.129 -20.053 1.00 85.62 109 ALA A N 1
ATOM 901 C CA . ALA A 1 109 ? 2.170 -3.783 -21.087 1.00 85.62 109 ALA A CA 1
ATOM 902 C C . ALA A 1 109 ? 0.716 -3.889 -20.590 1.00 85.62 109 ALA A C 1
ATOM 904 O O . ALA A 1 109 ? -0.145 -3.126 -21.014 1.00 85.62 109 ALA A O 1
ATOM 905 N N . ASN A 1 110 ? 0.460 -4.805 -19.655 1.00 84.25 110 ASN A N 1
ATOM 906 C CA . ASN A 1 1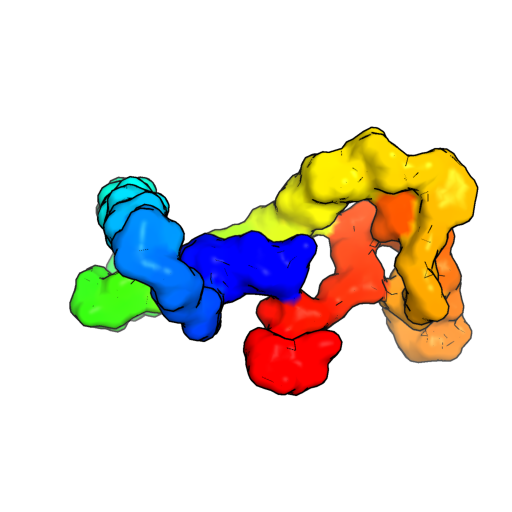10 ? -0.812 -4.968 -18.955 1.00 84.25 110 ASN A CA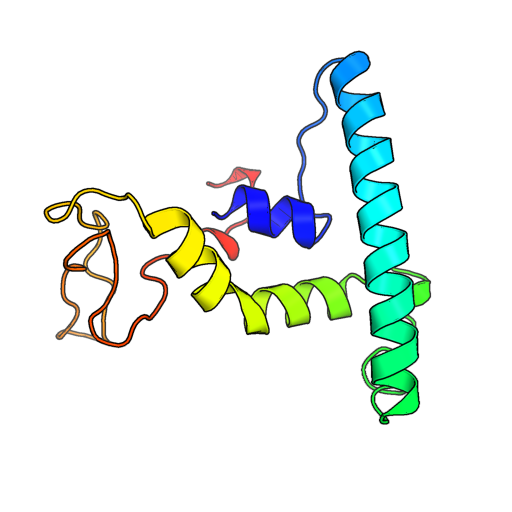 1
ATOM 907 C C . ASN A 1 110 ? -0.952 -4.061 -17.718 1.00 84.25 110 ASN A C 1
ATOM 909 O O . ASN A 1 110 ? -1.893 -4.223 -16.953 1.00 84.25 110 ASN A O 1
ATOM 913 N N . THR A 1 111 ? -0.041 -3.105 -17.522 1.00 83.12 111 THR A N 1
ATOM 914 C CA . THR A 1 111 ? 0.023 -2.171 -16.383 1.00 83.12 111 THR A CA 1
ATOM 915 C C . THR A 1 111 ? 0.297 -2.793 -15.011 1.00 83.12 111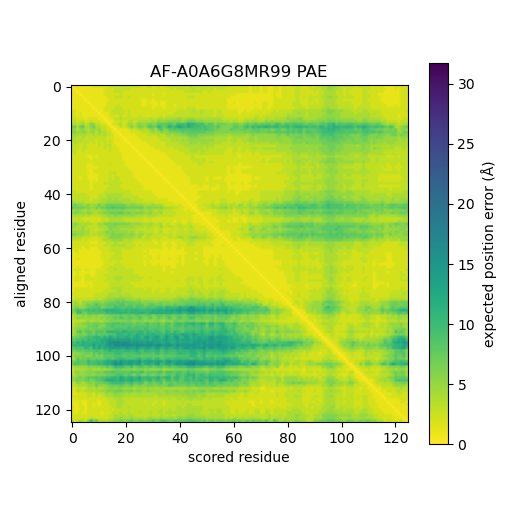 THR A C 1
ATOM 917 O O . THR A 1 111 ? 0.295 -2.073 -14.011 1.00 83.12 111 THR A O 1
ATOM 920 N N . ASP A 1 112 ? 0.643 -4.082 -14.964 1.00 86.75 112 ASP A N 1
ATOM 921 C CA . ASP A 1 112 ? 1.052 -4.751 -13.730 1.00 86.75 112 ASP A CA 1
ATOM 922 C C . ASP A 1 112 ? 2.271 -4.074 -13.094 1.00 86.75 112 ASP A C 1
ATOM 924 O O . ASP A 1 112 ? 3.190 -3.590 -13.769 1.00 86.75 112 ASP A O 1
ATOM 928 N N . VAL A 1 113 ? 2.314 -4.106 -11.761 1.00 92.06 113 VAL A N 1
ATOM 929 C CA . VAL A 1 113 ? 3.488 -3.668 -11.006 1.00 92.06 113 VAL A CA 1
ATOM 930 C C . VAL A 1 113 ? 4.609 -4.701 -11.180 1.00 92.06 113 VAL A C 1
ATOM 932 O O . VAL A 1 113 ? 4.474 -5.831 -10.706 1.00 92.06 113 VAL A O 1
ATOM 935 N N . PRO A 1 114 ? 5.767 -4.326 -11.749 1.00 92.38 114 PRO A N 1
ATOM 936 C CA . PRO A 1 114 ? 6.858 -5.250 -12.053 1.00 92.38 114 PRO A CA 1
ATOM 937 C C . PRO A 1 114 ? 7.669 -5.667 -10.816 1.00 92.38 114 PRO A C 1
ATOM 939 O O . PRO A 1 114 ? 8.677 -6.360 -10.935 1.00 92.38 114 PRO A O 1
ATOM 942 N N . THR A 1 115 ? 7.292 -5.231 -9.616 1.00 91.94 115 THR A N 1
ATOM 943 C CA . THR A 1 115 ? 8.025 -5.502 -8.379 1.00 91.94 115 THR A CA 1
ATOM 944 C C . THR A 1 115 ? 7.111 -6.039 -7.288 1.00 91.94 115 THR A C 1
ATOM 946 O O . THR A 1 115 ? 5.932 -5.695 -7.221 1.00 91.94 115 THR A O 1
ATOM 949 N N . TYR A 1 116 ? 7.695 -6.855 -6.413 1.00 92.00 116 TYR A N 1
ATOM 950 C CA . TYR A 1 116 ? 7.076 -7.367 -5.190 1.00 92.00 116 TYR A CA 1
ATOM 951 C C . TYR A 1 116 ? 7.842 -6.921 -3.941 1.00 92.00 116 TYR A C 1
ATOM 953 O O . TYR A 1 116 ? 7.663 -7.498 -2.872 1.00 92.00 116 TYR A O 1
ATOM 961 N N . PHE A 1 117 ? 8.720 -5.915 -4.046 1.00 94.25 117 PHE A N 1
ATOM 962 C CA . PHE A 1 117 ? 9.454 -5.417 -2.879 1.00 94.25 117 PHE A CA 1
ATOM 963 C C . PHE A 1 117 ? 8.523 -4.879 -1.788 1.00 94.25 117 PHE A C 1
ATOM 965 O O . PHE A 1 117 ? 8.861 -4.947 -0.616 1.00 94.25 117 PHE A O 1
ATOM 972 N N . ASP A 1 118 ? 7.319 -4.427 -2.132 1.00 95.69 118 ASP A N 1
ATOM 973 C CA . ASP A 1 118 ? 6.282 -4.079 -1.161 1.00 95.69 118 ASP A CA 1
ATOM 974 C C . ASP A 1 118 ? 5.755 -5.284 -0.357 1.00 95.69 118 ASP A C 1
ATOM 976 O O . ASP A 1 118 ? 5.080 -5.094 0.649 1.00 95.69 118 ASP A O 1
ATOM 980 N N . TYR A 1 119 ? 6.092 -6.520 -0.719 1.00 95.62 119 TYR A N 1
ATOM 981 C CA . TYR A 1 119 ? 5.817 -7.727 0.071 1.00 95.62 119 TYR A CA 1
ATOM 982 C C . TYR A 1 119 ? 7.064 -8.305 0.755 1.00 95.62 119 TYR A C 1
ATOM 984 O O . TYR A 1 119 ? 6.975 -9.332 1.424 1.00 95.62 119 TYR A O 1
ATOM 992 N N . VAL A 1 120 ? 8.217 -7.642 0.634 1.00 96.06 120 VAL A N 1
ATOM 993 C CA . VAL A 1 120 ? 9.455 -8.010 1.332 1.00 96.06 120 VAL A CA 1
ATOM 994 C C . VAL A 1 120 ? 9.561 -7.193 2.628 1.00 96.06 120 VAL A C 1
ATOM 996 O O . VAL A 1 120 ? 9.381 -5.969 2.576 1.00 96.06 120 VAL A O 1
ATOM 999 N N . PRO A 1 121 ? 9.854 -7.821 3.788 1.00 96.25 121 PRO A N 1
ATOM 1000 C CA . PRO A 1 121 ? 10.084 -7.102 5.042 1.00 96.25 121 PRO A CA 1
ATOM 1001 C C . PRO A 1 121 ? 11.102 -5.969 4.874 1.00 96.25 121 PRO A C 1
ATOM 1003 O O . PRO A 1 121 ? 12.145 -6.187 4.266 1.00 96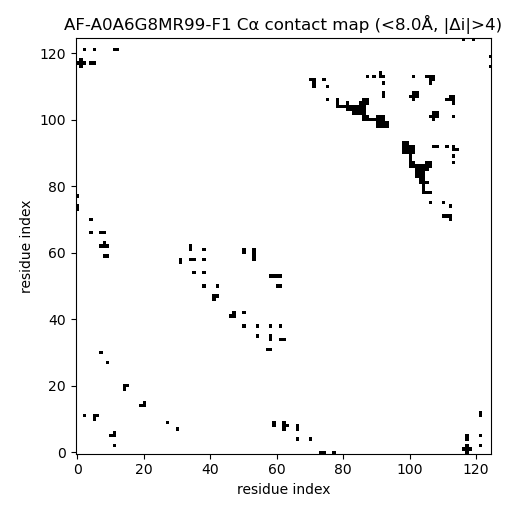.25 121 PRO A O 1
ATOM 1006 N N . GLN A 1 122 ? 10.830 -4.784 5.436 1.00 96.00 122 GLN A N 1
ATOM 1007 C CA . GLN A 1 122 ? 11.651 -3.581 5.210 1.00 96.00 122 GLN A CA 1
ATOM 1008 C C . GLN A 1 122 ? 13.137 -3.773 5.479 1.00 96.00 122 GLN A C 1
ATOM 1010 O O . GLN A 1 122 ? 13.957 -3.277 4.721 1.00 96.00 122 GLN A O 1
ATOM 1015 N N . PHE A 1 123 ? 13.478 -4.525 6.521 1.00 94.06 123 PHE A N 1
ATOM 1016 C CA . PHE A 1 123 ? 14.863 -4.803 6.884 1.00 94.06 123 PHE A CA 1
ATOM 1017 C C . PHE A 1 123 ? 15.649 -5.580 5.809 1.00 94.06 123 PHE A C 1
ATOM 1019 O O . PHE A 1 123 ? 16.871 -5.504 5.779 1.00 94.06 123 PHE A O 1
ATOM 1026 N N . LEU A 1 124 ? 14.963 -6.338 4.948 1.00 94.81 124 LEU A N 1
ATOM 1027 C CA . LEU A 1 124 ? 15.573 -7.194 3.924 1.00 94.81 124 LEU A CA 1
ATOM 1028 C C . LEU A 1 124 ? 15.582 -6.564 2.522 1.00 94.81 124 LEU A C 1
ATOM 1030 O O . LEU A 1 124 ? 16.017 -7.224 1.578 1.00 94.81 124 LEU A O 1
ATOM 1034 N N . ARG A 1 125 ? 15.026 -5.359 2.363 1.00 90.06 125 ARG A N 1
ATOM 1035 C CA . ARG A 1 125 ? 14.967 -4.660 1.072 1.00 90.06 125 ARG A CA 1
ATOM 1036 C C . ARG A 1 125 ? 16.279 -3.968 0.751 1.00 90.06 125 ARG A C 1
ATOM 1038 O O . ARG A 1 125 ? 16.645 -4.023 -0.443 1.00 90.06 125 ARG A O 1
#

Organism: Plasmodium falciparum (NCBI:txid5833)

Foldseek 3Di:
DLQVLCLLLVNHPDCDPPVVNVVSVVSLVVSLVVLVVVVVVVVVVPCCVVCPCCNVVSVNVVSNVVCVVCVLVVLCVVLVVQAQADWDPDQQADDDPPRHIDGG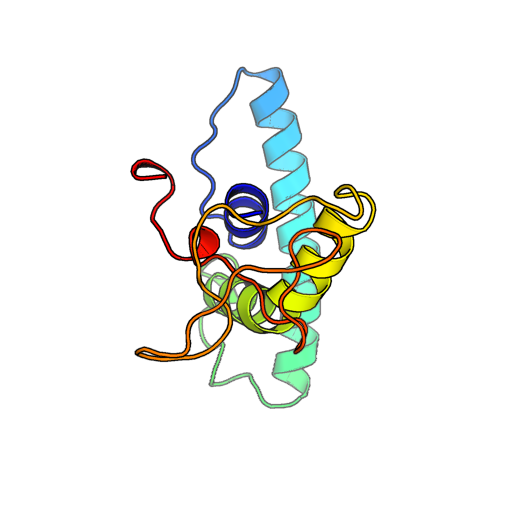SHAHPVSDNSDDSSVPRPVVD

InterPro domains:
  IPR008602 Duffy-antigen binding domain [PF05424] (1-125)
  IPR042202 Duffy-antigen binding superfamily [G3DSA:1.20.1310.20] (1-91)

Secondary structure (DSSP, 8-state):
-HHHHHHHHT-------HHHHHHHHHHHHHHHHHHHHHHHHHIIIIITTTTTTGGGGTTHHHHHHHHHHHHHHHHHHHTTTS-TT---SS--BSSGGG-B--BTTTB-TT---S--GGGS-GGG-

Radius of gyration: 17.13 Å; Cα contacts (8 Å, |Δi|>4): 131; chains: 1; bounding box: 38×35×40 Å

Solvent-accessible surface area (backbone atoms only — not comparable to full-atom values): 7176 Å² total; per-residue (Å²): 109,37,66,58,50,22,53,69,38,70,65,57,79,84,60,76,53,76,70,52,39,53,53,47,52,54,51,52,51,52,51,48,54,52,51,52,50,52,49,55,54,46,34,77,72,68,41,46,76,83,50,60,67,25,80,79,54,79,35,38,64,61,31,46,51,50,44,69,76,40,47,44,61,52,46,53,59,72,25,69,77,39,50,68,85,33,52,45,96,54,59,43,29,71,62,86,90,67,37,33,62,28,45,56,20,44,26,24,97,86,55,49,66,59,68,62,59,65,78,47,60,76,93,80,109